Protein AF-A0A1S8TVE8-F1 (afdb_monomer_lite)

Structure (mmCIF, N/CA/C/O backbone):
data_AF-A0A1S8TVE8-F1
#
_entry.id   AF-A0A1S8TVE8-F1
#
loop_
_atom_site.group_PDB
_atom_site.id
_atom_site.type_symbol
_atom_site.label_atom_id
_atom_site.label_alt_id
_atom_site.label_comp_id
_atom_site.label_asym_id
_atom_site.label_entity_id
_atom_site.label_seq_id
_atom_site.pdbx_PDB_ins_code
_atom_site.Car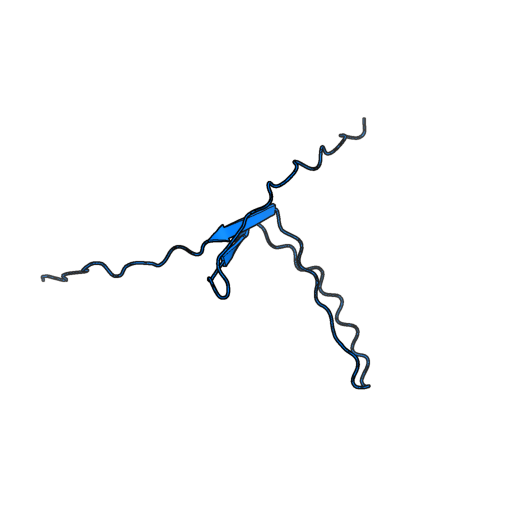tn_x
_atom_site.Cartn_y
_atom_site.Cartn_z
_atom_site.occupancy
_atom_site.B_iso_or_equiv
_atom_site.auth_seq_id
_atom_site.auth_comp_id
_atom_site.auth_asym_id
_atom_site.auth_atom_id
_atom_site.pdbx_PDB_model_num
ATOM 1 N N . MET A 1 1 ? -18.570 -14.611 -28.193 1.00 47.28 1 MET A N 1
ATOM 2 C CA . MET A 1 1 ? -19.269 -13.933 -27.085 1.00 47.28 1 MET A CA 1
ATOM 3 C C . MET A 1 1 ? -18.195 -13.546 -26.100 1.00 47.28 1 MET A C 1
ATOM 5 O O . MET A 1 1 ? -17.826 -14.359 -25.264 1.00 47.28 1 MET A O 1
ATOM 9 N N . ASP A 1 2 ? -17.619 -12.364 -26.281 1.00 55.91 2 ASP A N 1
ATOM 10 C CA . ASP A 1 2 ? -16.659 -11.837 -25.323 1.00 55.91 2 ASP A CA 1
ATOM 11 C C . ASP A 1 2 ? -17.435 -11.445 -24.073 1.00 55.91 2 ASP A C 1
ATOM 13 O O . ASP A 1 2 ? -18.371 -10.641 -24.124 1.00 55.91 2 ASP A O 1
ATOM 17 N N . VAL A 1 3 ? -17.104 -12.084 -22.956 1.00 52.47 3 VAL A N 1
ATOM 18 C CA . VAL A 1 3 ? -17.584 -11.645 -21.654 1.00 52.47 3 VAL A CA 1
ATOM 19 C C . VAL A 1 3 ? -17.048 -10.235 -21.441 1.00 52.47 3 VAL A C 1
ATOM 21 O O . VAL A 1 3 ? -15.847 -10.015 -21.307 1.00 52.47 3 VAL A O 1
ATOM 24 N N . VAL A 1 4 ? -17.944 -9.252 -21.452 1.00 47.84 4 VAL A N 1
ATOM 25 C CA . VAL A 1 4 ? -17.627 -7.911 -20.973 1.00 47.84 4 VAL A CA 1
ATOM 26 C C . VAL A 1 4 ? -17.353 -8.064 -19.482 1.00 47.84 4 VAL A C 1
ATOM 28 O O . VAL A 1 4 ? -18.274 -8.162 -18.671 1.00 47.84 4 VAL A O 1
ATOM 31 N N . GLN A 1 5 ? -16.073 -8.161 -19.127 1.00 51.84 5 GLN A N 1
ATOM 32 C CA . GLN A 1 5 ? -15.615 -8.126 -17.748 1.00 51.84 5 GLN A CA 1
ATOM 33 C C . GLN A 1 5 ? -15.927 -6.722 -17.226 1.00 51.84 5 GLN A C 1
ATOM 35 O O . GLN A 1 5 ? -15.153 -5.787 -17.420 1.00 51.84 5 GLN A O 1
ATOM 40 N N . PHE A 1 6 ? -17.100 -6.551 -16.614 1.00 55.50 6 PHE A N 1
ATOM 41 C CA . PHE A 1 6 ? -17.396 -5.373 -15.812 1.00 55.50 6 PHE A CA 1
ATOM 42 C C . PHE A 1 6 ? -16.308 -5.319 -14.737 1.00 55.50 6 PHE A C 1
ATOM 44 O O . PHE A 1 6 ? -16.315 -6.119 -13.800 1.00 55.50 6 PHE A O 1
ATOM 51 N N . TYR A 1 7 ? -15.330 -4.431 -14.903 1.00 58.47 7 TYR A N 1
ATOM 52 C CA . TYR A 1 7 ? -14.382 -4.080 -13.855 1.00 58.47 7 TYR A CA 1
ATOM 53 C C . TYR A 1 7 ? -15.232 -3.540 -12.708 1.00 58.47 7 TYR A C 1
ATOM 55 O O . TYR A 1 7 ? -15.677 -2.393 -12.739 1.00 58.47 7 TYR A O 1
ATOM 63 N N . ARG A 1 8 ? -15.571 -4.409 -11.746 1.00 61.41 8 ARG A N 1
ATOM 64 C CA . ARG A 1 8 ? -16.288 -4.012 -10.532 1.00 61.41 8 ARG A CA 1
ATOM 65 C C . ARG A 1 8 ? -15.528 -2.813 -9.984 1.00 61.41 8 ARG A C 1
ATOM 67 O O . ARG A 1 8 ? -14.332 -2.925 -9.727 1.00 61.41 8 ARG A O 1
ATOM 74 N N . SER A 1 9 ? -16.191 -1.666 -9.849 1.00 74.75 9 SER A N 1
ATOM 75 C CA . SER A 1 9 ? -15.549 -0.514 -9.229 1.00 74.75 9 SER A CA 1
ATOM 76 C C . SER A 1 9 ? -15.236 -0.897 -7.786 1.00 74.75 9 SER A C 1
ATOM 78 O O . SER A 1 9 ? -16.157 -1.089 -6.987 1.00 74.75 9 SER A O 1
ATOM 80 N N . VAL A 1 10 ? -13.959 -1.050 -7.455 1.00 78.19 10 VAL A N 1
ATOM 81 C CA . VAL A 1 10 ? -13.536 -1.167 -6.061 1.00 78.19 10 VAL A CA 1
ATOM 82 C C . VAL A 1 10 ? -13.769 0.206 -5.417 1.00 78.19 10 VAL A C 1
ATOM 84 O O . VAL A 1 10 ? -13.272 1.204 -5.946 1.00 78.19 10 VAL A O 1
ATOM 87 N N . PRO A 1 11 ? -14.564 0.315 -4.335 1.00 84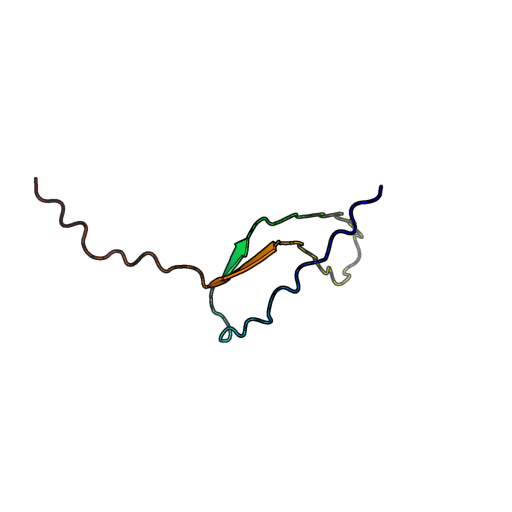.88 11 PRO A N 1
ATOM 88 C CA . PRO A 1 11 ? -14.793 1.595 -3.676 1.00 84.88 11 PRO A CA 1
ATOM 89 C C . PRO A 1 11 ? -13.488 2.178 -3.127 1.00 84.88 11 PRO A C 1
ATOM 91 O O . PRO A 1 11 ? -12.649 1.446 -2.603 1.00 84.88 11 PRO A O 1
ATOM 94 N N . LEU A 1 12 ? -13.340 3.504 -3.186 1.00 88.81 12 LEU A N 1
ATOM 95 C CA . LEU A 1 12 ? -12.201 4.182 -2.572 1.00 88.81 12 LEU A CA 1
ATOM 96 C C . LEU A 1 12 ? -12.228 3.972 -1.052 1.00 88.81 12 LEU A C 1
ATOM 98 O O . LEU A 1 12 ? -13.190 4.358 -0.384 1.00 88.81 12 LEU A O 1
ATOM 102 N N . LYS A 1 13 ? -11.151 3.412 -0.504 1.00 89.69 13 LYS A N 1
ATOM 103 C CA . LYS A 1 13 ? -10.956 3.264 0.941 1.00 89.69 13 LYS A CA 1
ATOM 104 C C . LYS A 1 13 ? -10.001 4.339 1.442 1.00 89.69 13 LYS A C 1
ATOM 106 O O . LYS A 1 13 ? -8.971 4.598 0.826 1.00 89.69 13 LYS A O 1
ATOM 111 N N . LYS A 1 14 ? -10.366 4.977 2.553 1.00 92.44 14 LYS A N 1
ATOM 112 C CA . LYS A 1 14 ? -9.525 5.947 3.257 1.00 92.44 14 LYS A CA 1
ATOM 113 C C . LYS A 1 14 ? -8.961 5.265 4.491 1.00 92.44 14 LYS A C 1
ATOM 115 O O . LYS A 1 14 ? -9.727 4.783 5.320 1.00 92.44 14 LYS A O 1
ATOM 120 N N . PHE A 1 15 ? -7.644 5.227 4.578 1.00 92.56 15 PHE A N 1
ATOM 121 C CA . PHE A 1 15 ? -6.914 4.704 5.720 1.00 92.56 15 PHE A CA 1
ATOM 122 C C . PHE A 1 15 ? -6.136 5.842 6.372 1.00 92.56 15 PHE A C 1
ATOM 124 O O . PHE A 1 15 ? -5.716 6.772 5.677 1.00 92.56 15 PHE A O 1
ATOM 131 N N . ASP A 1 16 ? -5.950 5.767 7.688 1.00 95.06 16 ASP A N 1
ATOM 132 C CA . ASP A 1 16 ? -5.051 6.687 8.375 1.00 95.06 16 ASP A CA 1
ATOM 133 C C . ASP A 1 16 ? -3.610 6.465 7.899 1.00 95.06 16 ASP A C 1
ATOM 135 O O . ASP A 1 16 ? -3.234 5.395 7.412 1.00 95.06 16 ASP A O 1
ATOM 139 N N . TYR A 1 17 ? -2.786 7.500 8.024 1.00 94.50 17 TYR A N 1
ATOM 140 C CA . TYR A 1 17 ? -1.381 7.412 7.651 1.00 94.50 17 TYR A CA 1
ATOM 141 C C . TYR A 1 17 ? -0.659 6.340 8.486 1.00 94.50 17 TYR A C 1
ATOM 143 O O . TYR A 1 17 ? -0.895 6.223 9.687 1.00 94.50 17 TYR A O 1
ATOM 151 N N . ASN A 1 18 ? 0.243 5.585 7.853 1.00 93.06 18 ASN A N 1
ATOM 152 C CA . ASN A 1 18 ? 1.032 4.505 8.463 1.00 93.06 18 ASN A CA 1
ATOM 153 C C . ASN A 1 18 ? 0.242 3.323 9.060 1.00 93.06 18 ASN A C 1
ATOM 155 O O . ASN A 1 18 ? 0.816 2.556 9.835 1.00 93.06 18 ASN A O 1
ATOM 159 N N . VAL A 1 19 ? -1.036 3.120 8.718 1.00 94.81 19 VAL A N 1
ATOM 160 C CA . VAL A 1 19 ? -1.715 1.875 9.117 1.00 94.81 19 VAL A CA 1
ATOM 161 C C . VAL A 1 19 ? -1.261 0.697 8.261 1.00 94.81 19 VAL A C 1
ATOM 163 O O . VAL A 1 19 ? -1.008 0.830 7.063 1.00 94.81 19 VAL A O 1
ATOM 166 N N . GLU A 1 20 ? -1.192 -0.481 8.874 1.00 93.75 20 GLU A N 1
ATOM 167 C CA . GLU A 1 20 ? -0.912 -1.719 8.154 1.00 93.75 20 GLU A CA 1
ATOM 168 C C . GLU A 1 20 ? -2.159 -2.221 7.418 1.00 93.75 20 GLU A C 1
ATOM 170 O O . GLU A 1 20 ? -3.276 -2.224 7.944 1.00 93.75 20 GLU A O 1
ATOM 175 N N . VAL A 1 21 ? -1.946 -2.695 6.196 1.00 93.56 21 VAL A N 1
ATOM 176 C CA . VAL A 1 21 ? -2.987 -3.173 5.285 1.00 93.56 21 VAL A CA 1
ATOM 177 C C . VAL A 1 21 ? -2.564 -4.491 4.648 1.00 93.56 21 VAL A C 1
ATOM 179 O O . VAL A 1 21 ? -1.377 -4.803 4.560 1.00 93.56 21 VAL A O 1
ATOM 182 N N . GLU A 1 22 ? -3.540 -5.258 4.188 1.00 93.75 22 GLU A N 1
ATOM 183 C CA . GLU A 1 22 ? -3.356 -6.494 3.435 1.00 93.75 22 GLU A CA 1
ATOM 184 C C . GLU A 1 22 ? -3.951 -6.329 2.032 1.00 93.75 22 GLU A C 1
ATOM 186 O O . GLU A 1 22 ? -5.024 -5.744 1.867 1.00 93.75 22 GLU A O 1
ATOM 191 N N . ILE A 1 23 ? -3.249 -6.841 1.016 1.00 92.19 23 ILE A N 1
ATOM 192 C CA . ILE A 1 23 ? -3.712 -6.858 -0.378 1.00 92.19 23 ILE A CA 1
ATOM 193 C C . ILE A 1 23 ? -4.402 -8.198 -0.638 1.00 92.19 23 ILE A C 1
ATOM 195 O O . ILE A 1 23 ? -3.833 -9.257 -0.375 1.00 92.19 23 ILE A O 1
ATOM 199 N N . ILE A 1 24 ? -5.613 -8.154 -1.183 1.00 92.62 24 ILE A N 1
ATOM 200 C CA . ILE A 1 24 ? -6.399 -9.333 -1.539 1.00 92.62 24 ILE A CA 1
ATOM 201 C C . ILE A 1 24 ? -6.077 -9.741 -2.976 1.00 92.62 24 ILE A C 1
ATOM 203 O O . ILE A 1 24 ? -6.168 -8.924 -3.891 1.00 92.62 24 ILE A O 1
ATOM 207 N N . ASN A 1 25 ? -5.717 -11.014 -3.159 1.00 92.31 25 ASN A N 1
ATOM 208 C CA . ASN A 1 25 ? -5.331 -11.612 -4.442 1.00 92.31 25 ASN A CA 1
ATOM 209 C C . ASN A 1 25 ? -4.239 -10.815 -5.187 1.00 92.31 25 ASN A C 1
ATOM 211 O O . ASN A 1 25 ? -4.462 -10.383 -6.320 1.00 92.31 25 ASN A O 1
ATOM 215 N N . PRO A 1 26 ? -3.060 -10.587 -4.573 1.00 91.12 26 PRO A N 1
ATOM 216 C CA . PRO A 1 26 ? -2.002 -9.834 -5.226 1.00 91.12 26 PRO A CA 1
ATOM 217 C C . PRO A 1 26 ? -1.465 -10.595 -6.444 1.00 91.12 26 PRO A C 1
ATOM 219 O O . PRO A 1 26 ? -1.052 -11.750 -6.350 1.00 91.12 26 PRO A O 1
ATOM 222 N N . VAL A 1 27 ? -1.418 -9.911 -7.582 1.00 87.94 27 VAL A N 1
ATOM 223 C CA . VAL A 1 27 ? -0.715 -10.328 -8.792 1.00 87.94 27 VAL A CA 1
ATOM 224 C C . VAL A 1 27 ? 0.467 -9.386 -8.965 1.00 87.94 27 VAL A C 1
ATOM 226 O O . VAL A 1 27 ? 0.318 -8.215 -9.329 1.00 87.94 27 VAL A O 1
ATOM 229 N N . ALA A 1 28 ? 1.651 -9.901 -8.656 1.00 74.88 28 ALA A N 1
ATOM 230 C CA . ALA A 1 28 ? 2.903 -9.200 -8.865 1.00 74.88 28 ALA A CA 1
ATOM 231 C C . ALA A 1 28 ? 3.406 -9.519 -10.278 1.00 74.88 28 ALA A C 1
ATOM 233 O O . ALA A 1 28 ? 3.845 -10.635 -10.543 1.00 74.88 28 ALA A O 1
ATOM 234 N N . ASP A 1 29 ? 3.323 -8.546 -11.183 1.00 64.56 29 ASP A N 1
ATOM 235 C CA . ASP A 1 29 ? 3.874 -8.649 -12.538 1.00 64.56 29 ASP A CA 1
ATOM 236 C C . ASP A 1 29 ? 5.212 -7.897 -12.555 1.00 64.56 29 ASP A C 1
ATOM 238 O O . ASP A 1 29 ? 5.345 -6.791 -13.076 1.00 64.56 29 ASP A O 1
ATOM 242 N N . THR A 1 30 ? 6.191 -8.421 -11.813 1.00 60.22 30 THR A N 1
ATOM 243 C CA . THR A 1 30 ? 7.489 -7.757 -11.662 1.00 60.22 30 THR A CA 1
ATOM 244 C C . THR A 1 30 ? 8.346 -8.032 -12.890 1.00 60.22 30 THR A C 1
ATOM 246 O O . THR A 1 30 ? 8.955 -9.096 -13.004 1.00 60.22 30 THR A O 1
ATOM 249 N N . VAL A 1 31 ? 8.454 -7.059 -13.792 1.00 58.22 31 VAL A N 1
ATOM 250 C CA . VAL A 1 31 ? 9.551 -7.026 -14.764 1.00 58.22 31 VAL A CA 1
ATOM 251 C C . VAL A 1 31 ? 10.685 -6.238 -14.119 1.00 58.22 31 VAL A C 1
ATOM 253 O O . VAL A 1 31 ? 10.677 -5.010 -14.116 1.00 58.22 31 VAL A O 1
ATOM 256 N N . ALA A 1 32 ? 11.654 -6.933 -13.525 1.00 58.50 32 ALA A N 1
ATOM 257 C CA . ALA A 1 32 ? 12.875 -6.286 -13.061 1.00 58.50 32 ALA A CA 1
ATOM 258 C C . ALA A 1 32 ? 13.709 -5.889 -14.288 1.00 58.50 32 ALA A C 1
ATOM 260 O O . ALA A 1 32 ? 14.371 -6.733 -14.891 1.00 58.50 32 ALA A O 1
ATOM 261 N N . ASN A 1 33 ? 13.666 -4.617 -14.689 1.00 55.03 33 ASN A N 1
ATOM 262 C CA . ASN A 1 33 ? 14.638 -4.088 -15.638 1.00 55.03 33 ASN A CA 1
ATOM 263 C C . ASN A 1 33 ? 15.836 -3.552 -14.850 1.00 55.03 33 ASN A C 1
ATOM 265 O O . ASN A 1 33 ? 15.790 -2.455 -14.296 1.00 55.03 33 ASN A O 1
ATOM 269 N N . THR A 1 34 ? 16.900 -4.348 -14.754 1.00 55.03 34 T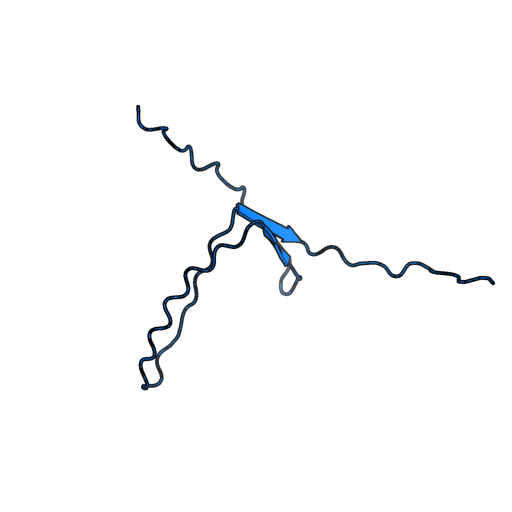HR A N 1
ATOM 270 C CA . THR A 1 34 ? 18.133 -3.952 -14.069 1.00 55.03 34 THR A CA 1
ATOM 271 C C . THR A 1 34 ? 18.907 -2.959 -14.935 1.00 55.03 34 THR A C 1
ATOM 273 O O . THR A 1 34 ? 19.871 -3.319 -15.608 1.00 55.03 34 THR A O 1
ATOM 276 N N . ILE A 1 35 ? 18.507 -1.689 -14.925 1.00 57.06 35 ILE A N 1
ATOM 277 C CA . ILE A 1 35 ? 19.346 -0.614 -15.456 1.00 57.06 35 ILE A CA 1
ATOM 278 C C . ILE A 1 35 ? 20.309 -0.221 -14.332 1.00 57.06 35 ILE A C 1
ATOM 280 O O . ILE A 1 35 ? 19.967 0.544 -13.433 1.00 57.06 35 ILE A O 1
ATOM 284 N N . PHE A 1 36 ? 21.522 -0.783 -14.353 1.00 60.84 36 PHE A N 1
ATOM 285 C CA . PHE A 1 36 ? 22.649 -0.319 -13.535 1.00 60.84 36 PHE A CA 1
ATOM 286 C C . PHE A 1 36 ? 23.002 1.122 -13.934 1.00 60.84 36 PHE A C 1
ATOM 288 O O . PHE A 1 36 ? 23.894 1.328 -14.752 1.00 60.84 36 PHE A O 1
ATOM 295 N N . GLN A 1 37 ? 22.261 2.102 -13.409 1.00 64.81 37 GLN A N 1
ATOM 296 C CA . GLN A 1 37 ? 22.547 3.542 -13.452 1.00 64.81 37 GLN A CA 1
ATOM 297 C C . GLN A 1 37 ? 21.470 4.317 -12.667 1.00 64.81 37 GLN A C 1
ATOM 299 O O . GLN A 1 37 ? 20.685 5.051 -13.247 1.00 64.81 37 GLN A O 1
ATOM 304 N N . GLY A 1 38 ? 21.410 4.125 -11.343 1.00 63.84 38 GLY A N 1
ATOM 305 C CA . GLY A 1 38 ? 20.847 5.097 -10.384 1.00 63.84 38 GLY A CA 1
ATOM 306 C C . GLY A 1 38 ? 19.485 5.740 -10.694 1.00 63.84 38 GLY A C 1
ATOM 307 O O . GLY A 1 38 ? 19.291 6.890 -10.315 1.00 63.84 38 GLY A O 1
ATOM 3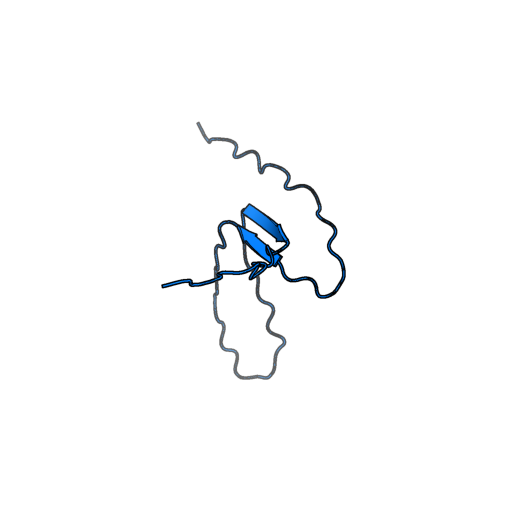08 N N . GLY A 1 39 ? 18.584 5.053 -11.399 1.00 68.31 39 GLY A N 1
ATOM 309 C CA . GLY A 1 39 ? 17.253 5.560 -11.733 1.00 68.31 39 GLY A CA 1
ATOM 310 C C . GLY A 1 39 ? 16.218 5.180 -10.680 1.00 68.31 39 GLY A C 1
ATOM 311 O O . GLY A 1 39 ? 16.338 4.132 -10.042 1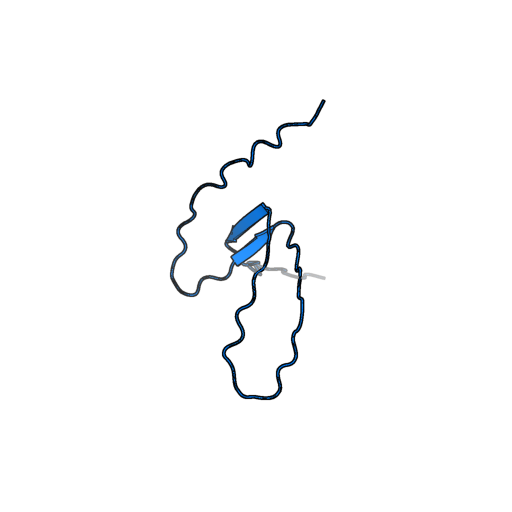.00 68.31 39 GLY A O 1
ATOM 312 N N . ASP A 1 40 ? 15.201 6.026 -10.524 1.00 71.00 40 ASP A N 1
ATOM 313 C CA . ASP A 1 40 ? 14.050 5.752 -9.667 1.00 71.00 40 ASP A CA 1
ATOM 314 C C . ASP A 1 40 ? 13.314 4.498 -10.167 1.00 71.00 40 ASP A C 1
ATOM 316 O O . ASP A 1 40 ? 13.016 4.363 -11.357 1.00 71.00 40 ASP A O 1
ATOM 320 N N . VAL A 1 41 ? 13.063 3.549 -9.261 1.00 69.44 41 VAL A N 1
ATOM 321 C CA . VAL A 1 41 ? 12.369 2.293 -9.575 1.00 69.44 41 VAL A CA 1
ATOM 322 C C . VAL A 1 41 ? 10.983 2.332 -8.951 1.00 69.44 41 VAL A C 1
ATOM 324 O O . VAL A 1 41 ? 10.839 2.146 -7.743 1.00 69.44 41 VAL A O 1
ATOM 327 N N . ASP A 1 42 ? 9.967 2.514 -9.788 1.00 77.44 42 ASP A N 1
ATOM 328 C CA . ASP A 1 42 ? 8.566 2.381 -9.398 1.00 77.44 42 ASP A CA 1
ATOM 329 C C . ASP A 1 42 ? 8.087 0.935 -9.573 1.00 77.44 42 ASP A C 1
ATOM 331 O O . ASP A 1 42 ? 8.383 0.270 -10.568 1.00 77.44 42 ASP A O 1
ATOM 335 N N . TRP A 1 43 ? 7.326 0.443 -8.595 1.00 76.12 43 TRP A N 1
ATOM 336 C CA . TRP A 1 43 ? 6.781 -0.914 -8.585 1.00 76.12 43 TRP A CA 1
ATOM 337 C C . TRP A 1 43 ? 5.259 -0.836 -8.603 1.00 76.12 43 TRP A C 1
ATOM 339 O O . TRP A 1 43 ? 4.658 -0.086 -7.834 1.00 76.12 43 TRP A O 1
ATOM 349 N N . TYR A 1 44 ? 4.628 -1.658 -9.439 1.00 80.62 44 TYR A N 1
ATOM 350 C CA . TYR A 1 44 ? 3.174 -1.759 -9.520 1.00 80.62 44 TYR A CA 1
ATOM 351 C C . TYR A 1 44 ? 2.728 -3.169 -9.135 1.00 80.62 44 TYR A C 1
ATOM 353 O O . TYR A 1 44 ? 3.265 -4.160 -9.626 1.00 80.62 44 TYR A O 1
AT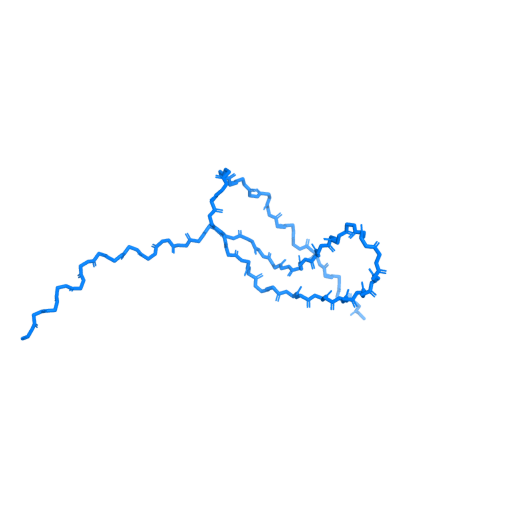OM 361 N N . ILE A 1 45 ? 1.718 -3.257 -8.270 1.00 85.12 45 ILE A N 1
ATOM 362 C CA . ILE A 1 45 ? 1.088 -4.513 -7.850 1.00 85.12 45 ILE A CA 1
ATOM 363 C C . ILE A 1 45 ? -0.398 -4.411 -8.191 1.00 85.12 45 ILE A C 1
ATOM 365 O O . ILE A 1 45 ? -1.037 -3.409 -7.870 1.00 85.12 45 ILE A O 1
ATOM 369 N N . LYS A 1 46 ? -0.954 -5.432 -8.850 1.00 86.88 46 LYS A N 1
ATOM 370 C CA . LYS A 1 46 ? -2.403 -5.546 -9.074 1.00 86.88 46 LYS A CA 1
ATOM 371 C C . LYS A 1 46 ? -3.015 -6.381 -7.953 1.00 86.88 46 LYS A C 1
ATOM 373 O O . LYS A 1 46 ? -2.381 -7.310 -7.469 1.00 86.88 46 LYS A O 1
ATOM 378 N N . GLY A 1 47 ? -4.242 -6.073 -7.556 1.00 89.81 47 GLY A N 1
ATOM 379 C CA . GLY A 1 47 ? -4.992 -6.846 -6.569 1.00 89.81 47 GLY A CA 1
ATOM 380 C C . GLY A 1 47 ? -6.482 -6.543 -6.660 1.00 89.81 47 GLY A C 1
ATOM 381 O O . GLY A 1 47 ? -6.876 -5.557 -7.287 1.00 89.81 47 GLY A O 1
ATOM 382 N N . ASP A 1 48 ? -7.293 -7.389 -6.036 1.00 91.19 48 ASP A N 1
ATOM 383 C CA . ASP A 1 48 ? -8.753 -7.268 -6.061 1.00 91.19 48 ASP A CA 1
ATOM 384 C C . ASP A 1 48 ? -9.272 -6.274 -5.014 1.00 91.19 48 ASP A C 1
ATOM 386 O O . ASP A 1 48 ? -10.288 -5.613 -5.234 1.00 91.19 48 ASP A O 1
ATOM 390 N N . ASP A 1 49 ? -8.601 -6.176 -3.862 1.00 90.44 49 ASP A N 1
ATOM 391 C CA . ASP A 1 49 ? -8.972 -5.268 -2.774 1.00 90.44 49 ASP A CA 1
ATOM 392 C C . ASP A 1 49 ? -7.778 -4.983 -1.840 1.00 90.44 49 ASP A C 1
ATOM 394 O O . ASP A 1 49 ? -6.768 -5.684 -1.855 1.00 90.44 49 ASP A O 1
ATOM 398 N N . ILE A 1 50 ? -7.909 -3.963 -0.997 1.00 92.06 50 ILE A N 1
ATOM 399 C CA . ILE A 1 50 ? -6.987 -3.610 0.084 1.00 92.06 50 ILE A CA 1
ATOM 400 C C . ILE A 1 50 ? -7.781 -3.471 1.386 1.00 92.06 50 ILE A C 1
ATOM 402 O O . ILE A 1 50 ? -8.809 -2.791 1.435 1.00 92.06 50 ILE A O 1
ATOM 406 N N . VAL A 1 51 ? -7.359 -4.147 2.450 1.00 93.81 51 VAL A N 1
ATOM 407 C CA . VAL A 1 51 ? -8.095 -4.200 3.725 1.00 93.81 51 VAL A CA 1
ATOM 408 C C . VAL A 1 51 ? -7.186 -3.848 4.895 1.00 93.81 51 VAL A C 1
ATOM 410 O O . VAL A 1 51 ? -5.984 -4.072 4.835 1.00 93.81 51 VAL A O 1
ATOM 413 N N . LEU A 1 52 ? -7.747 -3.286 5.969 1.00 94.25 52 LEU A N 1
ATOM 414 C CA . LEU A 1 52 ? -6.986 -3.022 7.191 1.00 94.25 52 LEU A CA 1
ATOM 415 C C . LEU A 1 52 ? -6.512 -4.351 7.785 1.00 94.25 52 LEU A C 1
ATOM 417 O O . LEU A 1 52 ? -7.315 -5.273 7.954 1.00 94.25 52 LEU A O 1
ATOM 421 N N . LYS A 1 53 ? -5.229 -4.439 8.135 1.00 91.94 53 LYS A N 1
ATOM 422 C CA . LYS A 1 53 ? -4.680 -5.644 8.748 1.00 91.94 53 LYS A CA 1
ATOM 423 C C . LYS A 1 53 ? -5.321 -5.870 10.112 1.00 91.94 53 LYS A C 1
ATOM 425 O O . LYS A 1 53 ? -5.312 -4.990 10.978 1.00 91.94 53 LYS A O 1
ATOM 430 N N . LYS A 1 54 ? -5.867 -7.066 10.336 1.00 83.00 54 LYS A N 1
ATOM 431 C CA . LYS A 1 54 ? -6.423 -7.418 11.643 1.00 83.00 54 LYS A CA 1
ATOM 432 C C . LYS A 1 54 ? -5.274 -7.600 12.631 1.00 83.00 54 LYS A C 1
ATOM 434 O O . LYS A 1 54 ? -4.460 -8.507 12.483 1.00 83.00 54 LYS A O 1
ATOM 439 N N . GLN A 1 55 ? -5.231 -6.772 13.671 1.00 72.94 55 GLN A N 1
ATOM 440 C CA . GLN A 1 55 ? -4.359 -7.049 14.805 1.00 72.94 55 GLN A CA 1
ATOM 441 C C . GLN A 1 55 ? -4.851 -8.334 15.471 1.00 72.94 55 GLN A C 1
ATOM 443 O O . GLN A 1 55 ? -5.988 -8.411 15.945 1.00 72.94 55 GLN A O 1
ATOM 448 N N . VAL A 1 56 ? -4.007 -9.364 15.483 1.00 65.31 56 VAL A N 1
ATOM 449 C CA . VAL A 1 56 ? -4.228 -10.516 16.352 1.00 65.31 56 VAL A CA 1
ATOM 450 C C . VAL A 1 56 ? -4.009 -10.008 17.770 1.00 65.31 56 VAL A C 1
ATOM 452 O O . VAL A 1 56 ? -2.881 -9.923 18.246 1.00 65.31 56 VAL A O 1
ATOM 455 N N . SER A 1 57 ? -5.087 -9.613 18.445 1.00 57.28 57 SER A N 1
ATOM 456 C CA . SER A 1 57 ? -5.046 -9.420 19.885 1.00 57.28 57 SER A CA 1
ATOM 457 C C . SER A 1 57 ? -4.670 -10.768 20.490 1.00 57.28 57 SER A C 1
ATOM 459 O O . SER A 1 57 ? -5.475 -11.703 20.453 1.00 57.28 57 SER A O 1
ATOM 461 N N . ILE A 1 58 ? -3.461 -10.884 21.040 1.00 58.62 58 ILE A N 1
ATOM 462 C CA . ILE A 1 58 ? -3.104 -11.976 21.949 1.00 58.62 58 ILE A CA 1
ATOM 463 C C . ILE A 1 58 ? -3.885 -11.727 23.247 1.00 58.62 58 ILE A C 1
ATOM 465 O O . ILE A 1 58 ? -3.343 -11.326 24.270 1.00 58.62 58 ILE A O 1
ATOM 469 N N . ALA A 1 59 ? -5.204 -11.874 23.187 1.00 50.03 59 ALA A N 1
ATOM 470 C CA . ALA A 1 59 ? -6.048 -11.925 24.360 1.00 50.03 59 ALA A CA 1
ATOM 471 C C . ALA A 1 59 ? -5.934 -13.352 24.909 1.00 50.03 59 ALA A C 1
ATOM 473 O O . ALA A 1 59 ? -6.560 -14.278 24.402 1.00 50.03 59 ALA A O 1
ATOM 474 N N . SER A 1 60 ? -5.057 -13.501 25.903 1.00 53.09 60 SER A N 1
ATOM 475 C CA . SER A 1 60 ? -5.069 -14.547 26.931 1.00 53.09 60 SER A CA 1
ATOM 476 C C . SER A 1 60 ? -5.255 -15.989 26.446 1.00 53.09 60 SER A C 1
ATOM 478 O O . SER A 1 60 ? -6.294 -16.608 26.659 1.00 53.09 60 SER A O 1
ATOM 480 N N . GLN A 1 61 ? -4.185 -16.591 25.930 1.00 48.38 61 GLN A N 1
ATOM 481 C CA . GLN A 1 61 ? -3.994 -18.033 26.098 1.00 48.38 61 GLN A CA 1
ATOM 482 C C . GLN A 1 61 ? -3.496 -18.266 27.534 1.00 48.38 61 GLN A C 1
ATOM 484 O O . GLN A 1 61 ? -2.301 -18.397 27.778 1.00 48.38 61 GLN A O 1
ATOM 489 N N . ASN A 1 62 ? -4.416 -18.258 28.505 1.00 46.69 62 ASN A N 1
ATOM 490 C CA . ASN A 1 62 ? -4.154 -18.843 29.819 1.00 46.69 62 ASN A CA 1
ATOM 491 C C . ASN A 1 62 ? -4.015 -20.355 29.614 1.00 46.69 62 ASN A C 1
ATOM 493 O O . ASN A 1 62 ? -5.015 -21.069 29.557 1.00 46.69 62 ASN A O 1
ATOM 497 N N . HIS A 1 63 ? -2.789 -20.844 29.446 1.00 41.59 63 HIS A N 1
ATOM 498 C CA . HIS A 1 63 ? -2.516 -22.279 29.460 1.00 41.59 63 HIS A CA 1
ATOM 499 C C . HIS A 1 63 ? -2.470 -22.738 30.919 1.00 41.59 63 HIS A C 1
ATOM 501 O O . HIS A 1 63 ? -1.459 -22.590 31.595 1.00 41.59 63 HIS A O 1
ATOM 507 N N . HIS A 1 64 ? -3.602 -23.248 31.408 1.00 36.62 64 HIS A N 1
ATOM 508 C CA . HIS A 1 64 ? -3.641 -24.147 32.559 1.00 36.62 64 HIS A CA 1
ATOM 509 C C . HIS A 1 64 ? -3.512 -25.585 32.043 1.00 36.62 64 HIS A C 1
ATOM 511 O O . HIS A 1 64 ? -4.450 -26.095 31.427 1.00 36.62 64 HIS A O 1
ATOM 517 N N . TYR A 1 65 ? -2.378 -26.223 32.327 1.00 47.78 65 TYR A N 1
ATOM 518 C CA . TYR A 1 65 ? -2.299 -27.631 32.719 1.00 47.78 65 TYR A CA 1
ATOM 519 C C . TYR A 1 65 ? -1.067 -27.831 33.602 1.00 47.78 65 TYR A C 1
ATOM 521 O O . TYR A 1 65 ? 0.019 -27.365 33.188 1.00 47.78 65 TYR A O 1
#

Foldseek 3Di:
DDPPPPLPPADDDDDDPPFDKDFAAKDFPDPPPPPPDDDDDDGDIDGSDIGGDDPPPPPDPPDDD

InterPro domains:
  IPR010365 Protein of unknown function DUF961 [PF06125] (4-51)
  IPR038620 YdcP-like superfamily [G3DSA:2.40.50.390] (1-63)

Secondary structure (DSSP, 8-state):
---------PPPPP--TT--EEEES-EE--------S-------EE-SEEEEPPP----------

Organism: NCBI:txid29367

Sequence (65 aa):
MDVVQFYRSVPLKKFDYNVEVEIINPVADTVANTIFQGGDVDWYIKGDDIVLKKQVSIASQNHHY

Radius of gyration: 19.59 Å; chains: 1; bounding box: 42×35×60 Å

pLDDT: mean 72.91, std 17.54, range [36.62, 95.06]